Protein AF-A0A6V8D4C3-F1 (afdb_monomer)

pLDDT: mean 82.79, std 17.77, range [40.97, 97.06]

Sequence (128 aa):
MSAHNNHVENSTWTRAVMMAGLFLTVGIIAFAALGVGVANNKHDVYDEAKYEYYEAKEDPLATQDELADLKQDYEKSHHSFLTYRVAGLTILVMFFIYASFLGIGGLFNALQPDEEHGHDDHGHDDHH

Nearest PDB structures (foldseek):
  4bne-assembly1_B  TM=7.042E-01  e=8.918E-01  Gallus gallus
  2efk-assembly1_A-2  TM=6.412E-01  e=7.608E-01  Homo sapiens
  2efl-assembly1_A-2  TM=5.919E-01  e=7.216E-01  Homo sapiens
  2fic-assembly3_B  TM=5.341E-01  e=6.156E-01  Homo sapiens

Solvent-accessible surface area (backbone atoms only — not comparable to full-atom values): 6770 Å² total; per-residue (Å²): 142,82,81,73,63,68,66,52,55,44,51,50,23,49,49,36,31,52,48,16,50,51,45,35,53,53,20,51,51,50,18,47,48,34,30,45,51,52,15,49,61,32,42,55,55,21,53,50,34,42,48,54,34,57,52,46,71,70,40,93,81,56,49,73,66,58,54,49,54,35,46,51,50,24,52,52,29,44,53,52,20,48,50,32,33,49,52,10,50,51,44,32,52,52,27,47,53,52,20,47,56,33,31,53,56,14,47,59,59,47,64,55,73,94,84,84,75,95,69,79,89,74,85,79,79,77,91,132

Radius of gyration: 29.87 Å; Cα contacts (8 Å, |Δi|>4): 95; chains: 1; bounding box: 72×17×92 Å

Foldseek 3Di:
DDPDVVVVQLVVLVVLLVVLVVLLVVLVVLLCVQQPVVLVVLVVQLVVLVVVLVVLVPDPPRDPVNNVVSVVSNVVSVVSSVVSNVVSVVSNVVSNVSSCVSNVVSVVSSPDPPDDDPPDDDDDDDDD

Mean predicted aligned error: 11.09 Å

Secondary structure (DSSP, 8-state):
---SSHHHHHHHHHHHHHHHHHHHHHHHHHHIIIIIIIHHHHHHHHHHHHHHHHHHHH-TT--HHHHHHHHHHHHHHHHHHHHHHHHHHHHHHHHHHHHHHHHHHHHHHHS-----------------

Structure (mmCIF, N/CA/C/O backbone):
data_AF-A0A6V8D4C3-F1
#
_entry.id   AF-A0A6V8D4C3-F1
#
loop_
_atom_site.group_PDB
_atom_site.id
_atom_site.type_symbol
_atom_site.label_atom_id
_atom_site.label_alt_id
_atom_site.label_comp_id
_atom_site.label_asym_id
_atom_site.label_entity_id
_atom_site.label_seq_id
_atom_site.pdbx_PDB_ins_code
_atom_site.Cartn_x
_atom_site.Cartn_y
_atom_site.Cartn_z
_atom_site.occupancy
_atom_site.B_iso_or_equiv
_atom_site.auth_seq_id
_atom_site.auth_comp_id
_atom_site.auth_asym_id
_atom_site.auth_atom_id
_atom_site.pdbx_PDB_model_num
ATOM 1 N N . MET A 1 1 ? 34.856 -5.695 -41.867 1.00 44.53 1 MET A N 1
ATOM 2 C CA . MET A 1 1 ? 33.829 -6.506 -41.171 1.00 44.53 1 MET A CA 1
ATOM 3 C C . MET A 1 1 ? 33.801 -6.090 -39.709 1.00 44.53 1 MET A C 1
ATOM 5 O O . MET A 1 1 ? 34.852 -6.170 -39.098 1.00 44.53 1 MET A O 1
ATOM 9 N N . SER A 1 2 ? 32.645 -5.635 -39.201 1.00 44.75 2 SER A N 1
ATOM 10 C CA . SER A 1 2 ? 32.189 -5.669 -37.789 1.00 44.75 2 SER A CA 1
ATOM 11 C C . SER A 1 2 ? 31.211 -4.511 -37.515 1.00 44.75 2 SER A C 1
ATOM 13 O O . SER A 1 2 ? 31.525 -3.569 -36.804 1.00 44.75 2 SER A O 1
ATOM 15 N N . ALA A 1 3 ? 30.008 -4.583 -38.094 1.00 46.28 3 ALA A N 1
ATOM 16 C CA . ALA A 1 3 ? 28.852 -3.759 -37.704 1.00 46.28 3 ALA A CA 1
ATOM 17 C C . ALA A 1 3 ? 27.932 -4.511 -36.713 1.00 46.28 3 ALA A C 1
ATOM 19 O O . ALA A 1 3 ? 26.772 -4.160 -36.524 1.00 46.28 3 ALA A O 1
ATOM 20 N N . HIS A 1 4 ? 28.422 -5.616 -36.141 1.00 45.84 4 HIS A N 1
ATOM 21 C CA . HIS A 1 4 ? 27.588 -6.598 -35.449 1.00 45.84 4 HIS A CA 1
ATOM 22 C C . HIS A 1 4 ? 27.494 -6.361 -33.932 1.00 45.84 4 HIS A C 1
ATOM 24 O O . HIS A 1 4 ? 26.558 -6.851 -33.309 1.00 45.84 4 HIS A O 1
ATOM 30 N N . ASN A 1 5 ? 28.407 -5.585 -33.338 1.00 48.16 5 ASN A N 1
ATOM 31 C CA . ASN A 1 5 ? 28.404 -5.329 -31.891 1.00 48.16 5 ASN A CA 1
ATOM 32 C C . ASN A 1 5 ? 27.601 -4.066 -31.512 1.00 48.16 5 ASN A C 1
ATOM 34 O O . ASN A 1 5 ? 26.983 -4.027 -30.452 1.00 48.16 5 ASN A O 1
ATOM 38 N N . ASN A 1 6 ? 27.495 -3.089 -32.419 1.00 49.88 6 ASN A N 1
ATOM 39 C CA . ASN A 1 6 ? 26.956 -1.751 -32.132 1.00 49.88 6 ASN A CA 1
ATOM 40 C C . ASN A 1 6 ? 25.434 -1.734 -31.897 1.00 49.88 6 ASN A C 1
ATOM 42 O O . ASN A 1 6 ? 24.930 -1.022 -31.036 1.00 49.88 6 ASN A O 1
ATOM 46 N N . HIS A 1 7 ? 24.670 -2.565 -32.611 1.00 53.12 7 HIS A N 1
ATOM 47 C CA . HIS A 1 7 ? 23.221 -2.664 -32.386 1.00 53.12 7 HIS A CA 1
ATOM 48 C C . HIS A 1 7 ? 22.891 -3.384 -31.063 1.00 53.12 7 HIS A C 1
ATOM 50 O O . HIS A 1 7 ? 21.801 -3.234 -30.505 1.00 53.12 7 HIS A O 1
ATOM 56 N N . VAL A 1 8 ? 23.815 -4.200 -30.551 1.00 56.22 8 VAL A N 1
ATOM 57 C CA . VAL A 1 8 ? 23.569 -5.043 -29.378 1.00 56.22 8 VAL A CA 1
ATOM 58 C C . VAL A 1 8 ? 23.621 -4.209 -28.095 1.00 56.22 8 VAL A C 1
ATOM 60 O O . VAL A 1 8 ? 22.754 -4.381 -27.234 1.00 56.22 8 VAL A O 1
ATOM 63 N N . GLU A 1 9 ? 24.547 -3.255 -27.992 1.00 58.50 9 GLU A N 1
ATOM 64 C CA . GLU A 1 9 ? 24.751 -2.427 -26.793 1.00 58.50 9 GLU A CA 1
ATOM 65 C C . GLU A 1 9 ? 23.581 -1.470 -26.543 1.00 58.50 9 GLU A C 1
ATOM 67 O O . GLU A 1 9 ? 22.938 -1.550 -25.494 1.00 58.50 9 GLU A O 1
ATOM 72 N N . ASN A 1 10 ? 23.181 -0.676 -27.540 1.00 64.81 10 ASN A N 1
ATOM 73 C CA . ASN A 1 10 ? 22.000 0.187 -27.427 1.00 64.81 10 ASN A CA 1
ATOM 74 C C . ASN A 1 10 ? 20.705 -0.625 -27.186 1.00 64.81 10 ASN A C 1
ATOM 76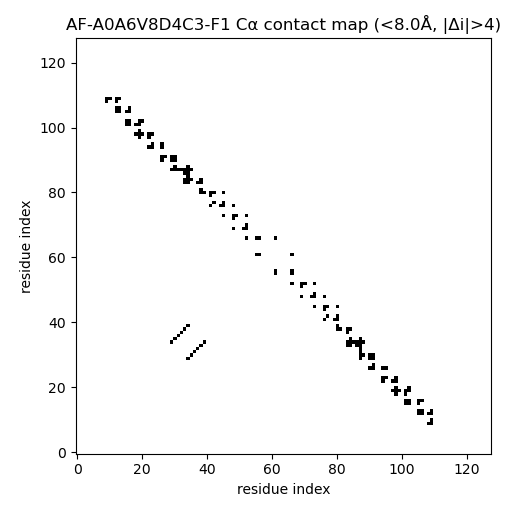 O O . ASN A 1 10 ? 19.847 -0.251 -26.378 1.00 64.81 10 ASN A O 1
ATOM 80 N N . SER A 1 11 ? 20.577 -1.810 -27.803 1.00 74.19 11 SER A N 1
ATOM 81 C CA . SER A 1 11 ? 19.429 -2.691 -27.537 1.00 74.19 11 SER A CA 1
ATOM 82 C C . SER A 1 11 ? 19.397 -3.209 -26.095 1.00 74.19 11 SER A C 1
ATOM 84 O O . SER A 1 11 ? 18.317 -3.420 -25.542 1.00 74.19 11 SER A O 1
ATOM 86 N N . THR A 1 12 ? 20.560 -3.383 -25.464 1.00 79.31 12 THR A N 1
ATOM 87 C CA . THR A 1 12 ? 20.674 -3.839 -24.074 1.00 79.31 12 THR A CA 1
ATOM 88 C C . THR A 1 12 ? 20.232 -2.740 -23.112 1.00 79.31 12 THR A C 1
ATOM 90 O O . THR A 1 12 ? 19.422 -2.996 -22.219 1.00 79.31 12 THR A O 1
ATOM 93 N N . TRP A 1 13 ? 20.657 -1.499 -23.350 1.00 83.12 13 TRP A N 1
ATOM 94 C CA . TRP A 1 13 ? 20.247 -0.342 -22.550 1.00 83.12 13 TRP A CA 1
ATOM 95 C C . TRP A 1 13 ? 18.763 -0.003 -22.720 1.00 83.12 13 TRP A C 1
ATOM 97 O O . TRP A 1 13 ? 18.054 0.203 -21.735 1.00 83.12 13 TRP A O 1
ATOM 107 N N . THR A 1 14 ? 18.240 -0.081 -23.945 1.00 83.25 14 THR A N 1
ATOM 108 C CA . THR A 1 14 ? 16.803 0.082 -24.215 1.00 83.25 14 THR A CA 1
ATOM 109 C C . THR A 1 14 ? 15.969 -0.997 -23.512 1.00 83.25 14 THR A C 1
ATOM 111 O O . THR A 1 14 ? 14.928 -0.706 -22.919 1.00 83.25 14 THR A O 1
ATOM 114 N N . ARG A 1 15 ? 16.436 -2.254 -23.500 1.00 85.12 15 ARG A N 1
ATOM 115 C CA . ARG A 1 15 ? 15.800 -3.334 -22.726 1.00 85.12 15 ARG A CA 1
ATOM 116 C C . ARG A 1 15 ? 15.832 -3.062 -21.225 1.00 85.12 15 ARG A C 1
ATOM 118 O O . ARG A 1 15 ? 14.838 -3.341 -20.562 1.00 85.12 15 ARG A O 1
ATOM 125 N N . ALA A 1 16 ? 16.916 -2.495 -20.696 1.00 84.62 16 ALA A N 1
ATOM 126 C CA . ALA A 1 16 ? 16.999 -2.113 -19.288 1.00 84.62 16 ALA A CA 1
ATOM 127 C C . ALA A 1 16 ? 15.951 -1.048 -18.918 1.00 84.62 16 ALA A C 1
ATOM 129 O O . ALA A 1 16 ? 15.260 -1.203 -17.912 1.00 84.62 16 ALA A O 1
ATOM 130 N N . VAL A 1 17 ? 15.749 -0.032 -19.766 1.00 85.12 17 VAL A N 1
ATOM 131 C CA . VAL A 1 17 ? 14.694 0.983 -19.577 1.00 85.12 17 VAL A CA 1
ATOM 132 C C . VAL A 1 17 ? 13.295 0.359 -19.640 1.00 85.12 17 VAL A C 1
ATOM 134 O O . VAL A 1 17 ? 12.450 0.649 -18.794 1.00 85.12 17 VAL A O 1
ATOM 137 N N . MET A 1 18 ? 13.044 -0.549 -20.590 1.00 87.62 18 MET A N 1
ATOM 138 C CA . MET A 1 18 ? 11.763 -1.266 -20.661 1.00 87.62 18 MET A CA 1
ATOM 139 C C . MET A 1 18 ? 11.507 -2.115 -19.410 1.00 87.62 18 MET A C 1
ATOM 141 O O . MET A 1 18 ? 10.399 -2.099 -18.873 1.00 87.62 18 MET A O 1
ATOM 145 N N . MET A 1 19 ? 12.528 -2.818 -18.912 1.00 88.44 19 MET A N 1
ATOM 146 C CA . MET A 1 19 ? 12.431 -3.588 -17.671 1.00 88.44 19 MET A CA 1
ATOM 147 C C . MET A 1 19 ? 12.183 -2.681 -16.466 1.00 88.44 19 MET A C 1
ATOM 149 O O . MET A 1 19 ? 11.356 -3.023 -15.628 1.00 88.44 19 MET A O 1
ATOM 153 N N . ALA A 1 20 ? 12.818 -1.507 -16.399 1.00 88.75 20 ALA A N 1
ATOM 154 C CA . ALA A 1 20 ? 12.553 -0.510 -15.361 1.00 88.75 20 ALA A CA 1
ATOM 155 C C . ALA A 1 20 ? 11.073 -0.092 -15.339 1.00 88.75 20 ALA A C 1
ATOM 157 O O . ALA A 1 20 ? 10.452 -0.063 -14.276 1.00 88.75 20 ALA A O 1
ATOM 158 N N . GLY A 1 21 ? 10.492 0.163 -16.517 1.00 88.62 21 GLY A N 1
ATOM 159 C CA . GLY A 1 21 ? 9.065 0.447 -16.665 1.00 88.62 21 GLY A CA 1
ATOM 160 C C . GLY A 1 21 ? 8.186 -0.717 -16.200 1.00 88.62 21 GLY A C 1
ATOM 161 O O . GLY A 1 21 ? 7.255 -0.514 -15.423 1.00 88.62 21 GLY A O 1
ATOM 162 N N . LEU A 1 22 ? 8.519 -1.947 -16.600 1.00 92.25 22 LEU A N 1
ATOM 163 C CA . LEU A 1 22 ? 7.817 -3.161 -16.170 1.00 92.25 22 LEU A CA 1
ATOM 164 C C . LEU A 1 22 ? 7.848 -3.330 -14.646 1.00 92.25 22 LEU A C 1
ATOM 166 O O . LEU A 1 22 ? 6.795 -3.483 -14.029 1.00 92.25 22 LEU A O 1
ATOM 170 N N . PHE A 1 23 ? 9.023 -3.221 -14.024 1.00 90.44 23 PHE A N 1
ATOM 171 C CA . PHE A 1 23 ? 9.162 -3.257 -12.569 1.00 90.44 23 PHE A CA 1
ATO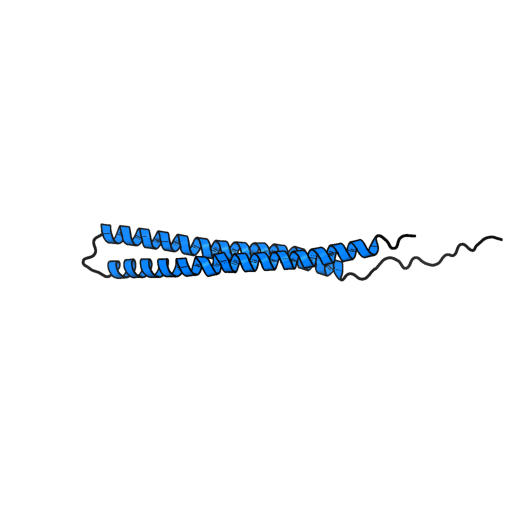M 172 C C . PHE A 1 23 ? 8.293 -2.184 -11.908 1.00 90.44 23 PHE A C 1
ATOM 174 O O . PHE A 1 23 ? 7.510 -2.505 -11.015 1.00 90.44 23 PHE A O 1
ATOM 181 N N . LEU A 1 24 ? 8.346 -0.937 -12.381 1.00 93.19 24 LEU A N 1
ATOM 182 C CA . LEU A 1 24 ? 7.525 0.135 -11.822 1.00 93.19 24 LEU A CA 1
ATOM 183 C C . LEU A 1 24 ? 6.024 -0.181 -11.910 1.00 93.19 24 LEU A C 1
ATOM 185 O O . LEU A 1 24 ? 5.309 -0.015 -10.922 1.00 93.19 24 LEU A O 1
ATOM 189 N N . THR A 1 25 ? 5.545 -0.690 -13.050 1.00 94.75 25 THR A N 1
ATOM 190 C CA . THR A 1 25 ? 4.128 -1.064 -13.203 1.00 94.75 25 THR A CA 1
ATOM 191 C C . THR A 1 25 ? 3.711 -2.172 -12.238 1.00 94.75 25 THR A C 1
ATOM 193 O O . THR A 1 25 ? 2.663 -2.059 -11.603 1.00 94.75 25 THR A O 1
ATOM 196 N N . VAL A 1 26 ? 4.547 -3.200 -12.048 1.00 95.25 26 VAL A N 1
ATOM 197 C CA . VAL A 1 26 ? 4.289 -4.269 -11.070 1.00 95.25 26 VAL A CA 1
ATOM 198 C C . VAL A 1 26 ? 4.242 -3.709 -9.648 1.00 95.25 26 VAL A C 1
ATOM 200 O O . VAL A 1 26 ? 3.326 -4.037 -8.893 1.00 95.25 26 VAL A O 1
ATOM 203 N N . GLY A 1 27 ? 5.174 -2.821 -9.294 1.00 94.06 27 GLY A N 1
ATOM 204 C CA . GLY A 1 27 ? 5.196 -2.153 -7.993 1.00 94.06 27 GLY A CA 1
ATOM 205 C C . GLY A 1 27 ? 3.927 -1.340 -7.722 1.00 94.06 27 GLY A C 1
ATOM 206 O O . GLY A 1 27 ? 3.360 -1.435 -6.634 1.00 94.06 27 GLY A O 1
ATOM 207 N N . ILE A 1 28 ? 3.433 -0.600 -8.721 1.00 96.44 28 ILE A N 1
ATOM 208 C CA . ILE A 1 28 ? 2.183 0.170 -8.623 1.00 96.44 28 ILE A CA 1
ATOM 209 C C . ILE A 1 28 ? 0.979 -0.756 -8.427 1.00 96.44 28 ILE A C 1
ATOM 211 O O . ILE A 1 28 ? 0.140 -0.486 -7.568 1.00 96.44 28 ILE A O 1
ATOM 215 N N . ILE A 1 29 ? 0.891 -1.858 -9.180 1.00 97.06 29 ILE A N 1
ATOM 216 C CA . ILE A 1 29 ? -0.208 -2.828 -9.046 1.00 97.06 29 ILE A CA 1
ATOM 217 C C . ILE A 1 29 ? -0.197 -3.461 -7.649 1.00 97.06 29 ILE A C 1
ATOM 219 O O . ILE A 1 29 ? -1.236 -3.529 -6.992 1.00 97.06 29 ILE A O 1
ATOM 223 N N . ALA A 1 30 ? 0.974 -3.882 -7.165 1.00 94.94 30 ALA A N 1
ATOM 224 C CA . ALA A 1 30 ? 1.118 -4.464 -5.834 1.00 94.94 30 ALA A CA 1
ATOM 225 C C . ALA A 1 30 ? 0.759 -3.460 -4.722 1.00 94.94 30 ALA A C 1
ATOM 227 O O . ALA A 1 30 ? 0.056 -3.814 -3.772 1.00 94.94 30 ALA A O 1
ATOM 228 N N . PHE A 1 31 ? 1.170 -2.195 -4.864 1.00 95.94 31 PHE A N 1
ATOM 229 C CA . PHE A 1 31 ? 0.764 -1.108 -3.972 1.00 95.94 31 PHE A CA 1
ATOM 230 C C . PHE A 1 31 ? -0.749 -0.884 -3.983 1.00 95.94 31 PHE A C 1
ATOM 232 O O . PHE A 1 31 ? -1.357 -0.792 -2.919 1.00 95.94 31 PHE A O 1
ATOM 239 N N . ALA A 1 32 ? -1.373 -0.833 -5.160 1.00 95.88 32 ALA A N 1
ATOM 240 C CA . ALA A 1 32 ? -2.813 -0.645 -5.275 1.00 95.88 32 ALA A CA 1
ATOM 241 C C . ALA A 1 32 ? -3.581 -1.796 -4.605 1.00 95.88 32 ALA A C 1
ATOM 243 O O . ALA A 1 32 ? -4.530 -1.553 -3.863 1.00 95.88 32 ALA A O 1
ATOM 244 N N . ALA A 1 33 ? -3.143 -3.042 -4.795 1.00 95.50 33 ALA A N 1
ATOM 245 C CA . ALA A 1 33 ? -3.781 -4.201 -4.179 1.00 95.50 33 ALA A CA 1
ATOM 246 C C . ALA A 1 33 ? -3.645 -4.196 -2.645 1.00 95.50 33 ALA A C 1
ATOM 248 O O . ALA A 1 33 ? -4.645 -4.282 -1.934 1.00 95.50 33 ALA A O 1
ATOM 249 N N . LEU A 1 34 ? -2.420 -4.075 -2.125 1.00 92.62 34 LEU A N 1
ATOM 250 C CA . LEU A 1 34 ? -2.143 -4.224 -0.692 1.00 92.62 34 LEU A CA 1
ATOM 251 C C . LEU A 1 34 ? -2.320 -2.913 0.079 1.00 92.62 34 LEU A C 1
ATOM 253 O O . LEU A 1 34 ? -3.047 -2.856 1.070 1.00 92.62 34 LEU A O 1
ATOM 257 N N . GLY A 1 35 ? -1.660 -1.859 -0.393 1.00 91.44 35 GLY A N 1
ATOM 258 C CA . GLY A 1 35 ? -1.592 -0.558 0.262 1.00 91.44 35 GLY A CA 1
ATOM 259 C C . GLY A 1 35 ? -2.858 0.275 0.120 1.00 91.44 35 GLY A C 1
ATOM 260 O O . GLY A 1 35 ? -3.060 1.167 0.937 1.00 91.44 35 GLY A O 1
ATOM 261 N N . VAL A 1 36 ? -3.715 0.001 -0.869 1.00 93.50 36 VAL A N 1
ATOM 262 C CA . VAL A 1 36 ? -5.017 0.674 -1.023 1.00 93.50 36 VAL A CA 1
ATOM 263 C C . VAL A 1 36 ? -6.167 -0.303 -0.813 1.00 93.50 36 VAL A C 1
ATOM 265 O O . VAL A 1 36 ? -6.965 -0.085 0.089 1.00 93.50 36 VAL A O 1
ATOM 268 N N . GLY A 1 37 ? -6.238 -1.389 -1.584 1.00 93.50 37 GLY A N 1
ATOM 269 C CA . GLY A 1 37 ? -7.360 -2.331 -1.547 1.00 93.50 37 GLY A CA 1
ATOM 270 C C . GLY A 1 37 ? -7.542 -2.998 -0.184 1.00 93.50 37 GLY A C 1
ATOM 271 O O . GLY A 1 37 ? -8.535 -2.757 0.503 1.00 93.50 37 GLY A O 1
ATOM 272 N N . VAL A 1 38 ? -6.570 -3.816 0.230 1.00 93.75 38 VAL A N 1
ATOM 273 C CA . VAL A 1 38 ? -6.648 -4.533 1.515 1.00 93.75 38 VAL A CA 1
ATOM 274 C C . VAL A 1 38 ? -6.623 -3.557 2.688 1.00 93.75 38 VAL A C 1
ATOM 276 O O . VAL A 1 38 ? -7.413 -3.690 3.619 1.00 93.75 38 VAL A O 1
ATOM 279 N N . ALA A 1 39 ? -5.751 -2.552 2.633 1.00 92.06 39 ALA A N 1
ATOM 280 C CA . ALA A 1 39 ? -5.644 -1.562 3.691 1.00 92.06 39 ALA A CA 1
ATOM 281 C C . ALA A 1 39 ? -6.938 -0.768 3.928 1.00 92.06 39 ALA A C 1
ATOM 283 O O . ALA A 1 39 ? -7.260 -0.518 5.081 1.00 92.06 39 ALA A O 1
ATOM 284 N N . ASN A 1 40 ? -7.694 -0.390 2.890 1.00 92.88 40 ASN A N 1
ATOM 285 C CA . ASN A 1 40 ? -8.974 0.302 3.079 1.00 92.88 40 ASN A CA 1
ATOM 286 C C . ASN A 1 40 ? -9.995 -0.598 3.781 1.00 92.88 40 ASN A C 1
ATOM 288 O O . ASN A 1 40 ? -10.601 -0.172 4.751 1.00 92.88 40 ASN A O 1
ATOM 292 N N . ASN A 1 41 ? -10.117 -1.865 3.376 1.00 93.50 41 ASN A N 1
ATOM 293 C CA . ASN A 1 41 ? -11.017 -2.792 4.065 1.00 93.50 41 ASN A CA 1
ATOM 294 C C . ASN A 1 41 ? -10.634 -2.977 5.546 1.00 93.50 41 ASN A C 1
ATOM 296 O O . ASN A 1 41 ? -11.495 -3.055 6.414 1.00 93.50 41 ASN A O 1
ATOM 300 N N . LYS A 1 42 ? -9.329 -3.014 5.850 1.00 92.06 42 LYS A N 1
ATOM 301 C CA . LYS A 1 42 ? -8.842 -3.060 7.237 1.00 92.06 42 LYS A CA 1
ATOM 302 C C . LYS A 1 42 ? -9.031 -1.747 7.991 1.00 92.06 42 LYS A C 1
ATOM 304 O O . LYS A 1 42 ? -9.120 -1.790 9.211 1.00 92.06 42 LYS A O 1
ATOM 309 N N . HIS A 1 43 ? -9.077 -0.616 7.292 1.00 94.12 43 HIS A N 1
ATOM 310 C CA . HIS A 1 43 ? -9.362 0.683 7.888 1.00 94.12 43 HIS A CA 1
ATOM 311 C C . HIS A 1 43 ? -10.794 0.744 8.411 1.00 94.12 43 HIS A C 1
ATOM 313 O O . HIS A 1 43 ? -10.985 1.180 9.533 1.00 94.12 43 HIS A O 1
ATOM 319 N N . ASP A 1 44 ? -11.765 0.231 7.652 1.00 94.44 44 ASP A N 1
ATOM 320 C CA . ASP A 1 44 ? -13.171 0.222 8.077 1.00 94.44 44 ASP A CA 1
ATOM 321 C C . ASP A 1 44 ? -13.359 -0.600 9.364 1.00 94.44 44 ASP A C 1
ATOM 323 O O . ASP A 1 44 ? -13.973 -0.136 10.319 1.00 94.44 44 ASP A O 1
ATOM 327 N N . VAL A 1 45 ? -12.734 -1.783 9.435 1.00 93.94 45 VAL A N 1
ATOM 328 C CA . VAL A 1 45 ? -12.742 -2.632 10.645 1.00 93.94 45 VAL A CA 1
ATOM 329 C C . VAL A 1 45 ? -12.045 -1.947 11.824 1.00 93.94 45 VAL A C 1
ATOM 331 O O . VAL A 1 45 ? -12.464 -2.080 12.970 1.00 93.94 45 VAL A O 1
ATOM 334 N N . TYR A 1 46 ? -10.954 -1.229 11.554 1.00 94.31 46 TYR A N 1
ATOM 335 C CA . TYR A 1 46 ? -10.268 -0.440 12.570 1.00 94.31 46 TYR A CA 1
ATOM 336 C C . TYR A 1 46 ? -11.138 0.714 13.080 1.00 94.31 46 TYR A C 1
ATOM 338 O O . TYR A 1 46 ? -11.173 0.941 14.285 1.00 94.31 46 TYR A O 1
ATOM 346 N N . ASP A 1 47 ? -11.830 1.432 12.195 1.00 95.69 47 ASP A N 1
ATOM 347 C CA . ASP A 1 47 ? -12.690 2.557 12.560 1.00 95.69 47 ASP A CA 1
ATOM 348 C C . ASP A 1 47 ? -13.892 2.103 13.396 1.00 95.69 47 ASP A C 1
ATOM 350 O O . ASP A 1 47 ? -14.245 2.783 14.359 1.00 95.69 47 ASP A O 1
ATOM 354 N N . GLU A 1 48 ? -14.466 0.939 13.085 1.00 95.50 48 GLU A N 1
ATOM 355 C CA . GLU A 1 48 ? -15.527 0.307 13.876 1.00 95.50 48 GLU A CA 1
ATOM 356 C C . GLU A 1 48 ? -15.034 -0.057 15.285 1.00 95.50 48 GLU A C 1
ATOM 358 O O . GLU A 1 48 ? -15.553 0.464 16.271 1.00 95.50 48 GLU A O 1
ATOM 363 N N . ALA A 1 49 ? -13.949 -0.834 15.394 1.00 93.88 49 ALA A N 1
ATOM 364 C CA . ALA A 1 49 ? -13.378 -1.218 16.691 1.00 93.88 49 ALA A CA 1
ATOM 365 C C . ALA A 1 49 ? -12.907 -0.004 17.512 1.00 93.88 49 ALA A C 1
ATOM 367 O O . ALA A 1 49 ? -12.988 0.023 18.741 1.00 93.88 49 ALA A O 1
ATOM 368 N N . LYS A 1 50 ? -12.405 1.033 16.833 1.00 95.56 50 LYS A N 1
ATOM 369 C CA . LYS A 1 50 ? -12.056 2.311 17.448 1.00 95.56 50 LYS A CA 1
ATOM 370 C C . LYS A 1 50 ? -13.294 2.977 18.035 1.00 95.56 50 LYS A C 1
ATOM 372 O O . LYS A 1 50 ? -13.236 3.413 19.180 1.00 95.56 50 LYS A O 1
ATOM 377 N N . TYR A 1 51 ? -14.369 3.088 17.262 1.00 95.81 51 TYR A N 1
ATOM 378 C CA . TYR A 1 51 ? -15.605 3.709 17.719 1.00 95.81 51 TYR A CA 1
ATOM 379 C C . TYR A 1 51 ? -16.154 2.993 18.959 1.00 95.81 51 TYR A C 1
ATOM 381 O O . TYR A 1 51 ? -16.337 3.649 19.981 1.00 95.81 51 TYR A O 1
ATOM 389 N N . GLU A 1 52 ? -16.278 1.663 18.918 1.00 94.38 52 GLU A N 1
ATOM 390 C CA . GLU A 1 52 ? -16.768 0.855 20.046 1.00 94.38 52 GLU A CA 1
ATOM 391 C C . GLU A 1 52 ? -15.923 1.042 21.313 1.00 94.38 52 GLU A C 1
ATOM 393 O O . GLU A 1 52 ? -16.452 1.279 22.399 1.00 94.38 52 GLU A O 1
ATOM 398 N N . TYR A 1 53 ? -14.593 1.008 21.185 1.00 95.06 53 TYR A N 1
ATOM 399 C CA . TYR A 1 53 ? -13.702 1.216 22.324 1.00 95.06 53 TYR A CA 1
ATOM 400 C C . TYR A 1 53 ? -13.832 2.624 22.926 1.00 95.06 53 TYR A C 1
ATOM 402 O O . TYR A 1 53 ? -13.853 2.771 24.149 1.00 95.06 53 TYR A O 1
ATOM 410 N N . TYR A 1 54 ? -13.885 3.672 22.096 1.00 94.88 54 TYR A N 1
ATOM 411 C CA . TYR A 1 54 ? -14.001 5.044 22.596 1.00 94.88 54 TYR A CA 1
ATOM 412 C C . TYR A 1 54 ? -15.388 5.337 23.178 1.00 94.88 54 TYR A C 1
ATOM 414 O O . TYR A 1 54 ? -15.461 6.056 24.170 1.00 94.88 54 TYR A O 1
ATOM 422 N N . GLU A 1 55 ? -16.449 4.749 22.628 1.00 95.50 55 GLU A N 1
ATOM 423 C CA . GLU A 1 55 ? -17.804 4.838 23.176 1.00 95.50 55 GLU A CA 1
ATOM 424 C C . GLU A 1 55 ? -17.893 4.154 24.547 1.00 95.50 55 GLU A C 1
ATOM 426 O O . GLU A 1 55 ? -18.283 4.790 25.526 1.00 95.50 55 GLU A O 1
ATOM 431 N N . ALA A 1 56 ? -17.422 2.908 24.666 1.00 93.56 56 ALA A N 1
ATOM 432 C CA . ALA A 1 56 ? -17.400 2.187 25.941 1.00 93.56 56 ALA A CA 1
ATOM 433 C C . ALA A 1 56 ? -16.530 2.888 26.995 1.00 93.56 56 ALA A C 1
ATOM 435 O O . ALA A 1 56 ? -16.827 2.867 28.185 1.00 93.56 56 ALA A O 1
ATOM 436 N N . LYS A 1 57 ? -15.455 3.561 26.574 1.00 93.69 57 LYS A N 1
ATOM 437 C CA . LYS A 1 57 ? -14.601 4.337 27.480 1.00 93.69 57 LYS A CA 1
ATOM 438 C C . LYS A 1 57 ? -15.310 5.557 28.078 1.00 93.69 57 LYS A C 1
ATOM 440 O O . LYS A 1 57 ? -14.916 6.019 29.150 1.00 93.69 57 LYS A O 1
ATOM 445 N N . GLU A 1 58 ? -16.290 6.111 27.372 1.00 94.50 58 GLU A N 1
ATOM 446 C CA . GLU A 1 58 ? -17.097 7.239 27.838 1.00 94.50 58 GLU A CA 1
ATOM 447 C C . GLU A 1 58 ? -18.313 6.790 28.665 1.00 94.50 58 GLU A C 1
ATOM 449 O O . GLU A 1 58 ? -18.874 7.606 29.401 1.00 94.50 58 GLU A O 1
ATOM 454 N N . ASP A 1 59 ? -18.681 5.504 28.613 1.00 94.19 59 ASP A N 1
ATOM 455 C CA . ASP A 1 59 ? -19.760 4.935 29.418 1.00 94.19 59 ASP A CA 1
ATOM 456 C C . ASP A 1 59 ? -19.324 4.728 30.887 1.00 94.19 59 ASP A C 1
ATOM 458 O O . ASP A 1 59 ? -18.435 3.921 31.179 1.00 94.19 59 ASP A O 1
ATOM 462 N N . PRO A 1 60 ? -19.956 5.409 31.864 1.00 90.38 60 PRO A N 1
ATOM 463 C CA . PRO A 1 60 ? -19.671 5.209 33.284 1.00 90.38 60 PRO A CA 1
ATOM 464 C C . PRO A 1 60 ? -20.061 3.820 33.821 1.00 90.38 60 PRO A C 1
ATOM 466 O O . PRO A 1 60 ? -19.710 3.501 34.959 1.00 90.38 60 PRO A O 1
ATOM 469 N N . LEU A 1 61 ? -20.809 3.018 33.057 1.00 93.62 61 LEU A N 1
ATOM 470 C CA . LEU A 1 61 ? -21.213 1.655 33.408 1.00 93.62 61 LEU A CA 1
ATOM 471 C C . LEU A 1 61 ? -20.28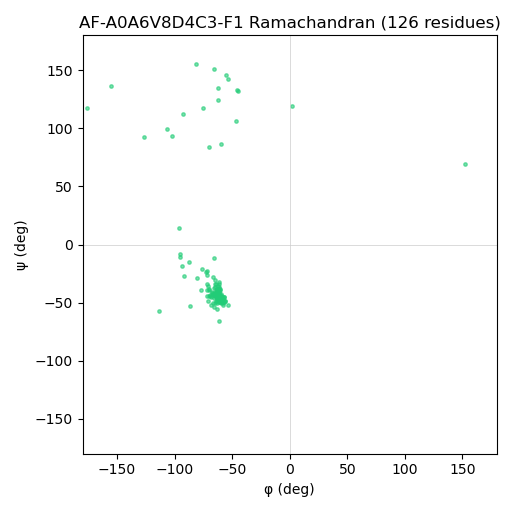6 0.578 32.832 1.00 93.62 61 LEU A C 1
ATOM 473 O O . LEU A 1 61 ? -20.403 -0.579 33.245 1.00 93.62 61 LEU A O 1
ATOM 477 N N 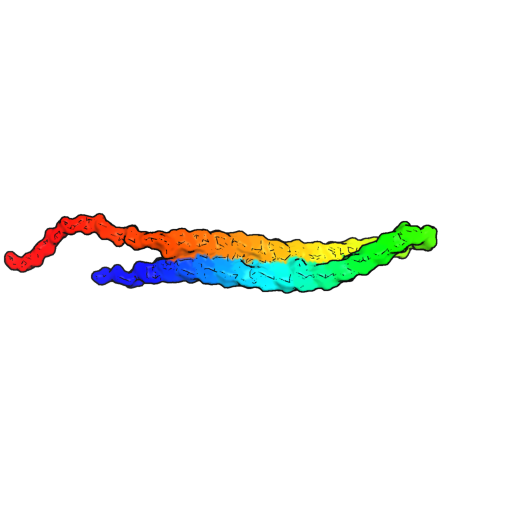. ALA A 1 62 ? -19.370 0.935 31.926 1.00 91.94 62 ALA A N 1
ATOM 478 C CA . ALA A 1 62 ? -18.470 -0.024 31.299 1.00 91.94 62 ALA A CA 1
ATOM 479 C C . ALA A 1 62 ? -17.565 -0.701 32.334 1.00 91.94 62 ALA A C 1
ATOM 481 O O . ALA A 1 62 ? -16.974 -0.068 33.220 1.00 91.94 62 ALA A O 1
ATOM 482 N N . THR A 1 63 ? -17.439 -2.020 32.214 1.00 94.88 63 THR A N 1
ATOM 483 C CA . THR A 1 63 ? -16.565 -2.792 33.101 1.00 94.88 63 THR A CA 1
ATOM 484 C C . THR A 1 63 ? -15.111 -2.727 32.633 1.00 94.88 63 THR A C 1
ATOM 486 O O . THR A 1 63 ? -14.823 -2.506 31.458 1.00 94.88 63 THR A O 1
ATOM 489 N N . GLN A 1 64 ? -14.158 -2.932 33.552 1.00 93.19 64 GLN A N 1
ATOM 490 C CA . GLN A 1 64 ? -12.737 -2.968 33.176 1.00 93.19 64 GLN A CA 1
ATOM 491 C C . GLN A 1 64 ? -12.418 -4.118 32.215 1.00 93.19 64 GLN A C 1
ATOM 493 O O . GLN A 1 64 ? -11.582 -3.939 31.334 1.00 93.19 64 GLN A O 1
ATOM 498 N N . ASP A 1 65 ? -13.084 -5.263 32.380 1.00 95.19 65 ASP A N 1
ATOM 499 C CA . ASP A 1 65 ? -12.877 -6.442 31.536 1.00 95.19 65 ASP A CA 1
ATOM 500 C C . ASP A 1 65 ? -13.385 -6.185 30.108 1.00 95.19 65 ASP A C 1
ATOM 502 O O . ASP A 1 65 ? -12.656 -6.401 29.146 1.00 95.19 65 ASP A O 1
ATOM 506 N N . GLU A 1 66 ? -14.578 -5.601 29.967 1.00 92.75 66 GLU A N 1
ATOM 507 C CA . GLU A 1 66 ? -15.135 -5.186 28.673 1.00 92.75 66 GLU A CA 1
ATOM 508 C C . GLU A 1 66 ? -14.245 -4.158 27.963 1.00 92.75 66 GLU A C 1
ATOM 510 O O . GLU A 1 66 ? -13.942 -4.290 26.776 1.00 92.75 66 GLU A O 1
ATOM 515 N N . LEU A 1 67 ? -13.748 -3.161 28.701 1.00 94.19 67 LEU A N 1
ATOM 516 C CA . LEU A 1 67 ? -12.844 -2.160 28.144 1.00 94.19 67 LEU A CA 1
ATOM 517 C C . LEU A 1 67 ? -11.500 -2.772 27.710 1.00 94.19 67 LEU A C 1
ATOM 519 O O . LEU A 1 67 ? -10.898 -2.304 26.741 1.00 94.19 67 LEU A O 1
ATOM 523 N N . ALA A 1 68 ? -11.009 -3.792 28.419 1.00 95.69 68 ALA A N 1
ATOM 524 C CA . ALA A 1 68 ? -9.776 -4.491 28.075 1.00 95.69 68 ALA A CA 1
ATOM 525 C C . ALA A 1 68 ? -9.927 -5.315 26.788 1.00 95.69 68 ALA A C 1
ATOM 527 O O . ALA A 1 68 ? -9.049 -5.235 25.923 1.00 95.69 68 ALA A O 1
ATOM 528 N N . ASP A 1 69 ? -11.043 -6.029 26.636 1.00 95.81 69 ASP A N 1
ATOM 529 C CA . ASP A 1 69 ? -11.353 -6.806 25.433 1.00 95.81 69 ASP A CA 1
ATOM 530 C C . ASP A 1 69 ? -11.493 -5.889 24.205 1.00 95.81 69 ASP A C 1
ATOM 532 O O . ASP A 1 69 ? -10.807 -6.082 23.197 1.00 95.81 69 ASP A O 1
ATOM 536 N N . LEU A 1 70 ? -12.273 -4.806 24.317 1.00 95.81 70 LEU A N 1
ATOM 537 C CA . LEU A 1 70 ? -12.433 -3.817 23.241 1.00 95.81 70 LEU A CA 1
ATOM 538 C C . LEU A 1 70 ? -11.109 -3.140 22.874 1.00 95.81 70 LEU A C 1
ATOM 540 O O . LEU A 1 70 ? -10.805 -2.927 21.698 1.00 95.81 70 LEU A O 1
ATOM 544 N N . LYS A 1 71 ? -10.276 -2.828 23.874 1.00 95.12 71 LYS A N 1
ATOM 545 C CA . LYS A 1 71 ? -8.943 -2.270 23.635 1.00 95.12 71 LYS A CA 1
ATOM 546 C C . LYS A 1 71 ? -8.064 -3.242 22.850 1.00 95.12 71 LYS A C 1
ATOM 548 O O . LYS A 1 71 ? -7.338 -2.811 21.953 1.00 95.12 71 LYS A O 1
ATOM 553 N N . GLN A 1 72 ? -8.109 -4.530 23.182 1.00 96.31 72 GLN A N 1
ATOM 554 C CA . GLN A 1 72 ? -7.333 -5.549 22.487 1.00 96.31 72 GLN A CA 1
ATOM 555 C C . GLN A 1 72 ? -7.750 -5.660 21.012 1.00 96.31 72 GLN A C 1
ATOM 557 O O . GLN A 1 72 ? -6.883 -5.738 20.134 1.00 96.31 72 GLN A O 1
ATOM 562 N N . ASP A 1 73 ? -9.049 -5.616 20.722 1.00 94.69 73 ASP A N 1
ATOM 563 C CA . ASP A 1 73 ? -9.562 -5.664 19.350 1.00 94.69 73 ASP A CA 1
ATOM 564 C C . ASP A 1 73 ? -9.251 -4.386 18.555 1.00 94.69 73 ASP A C 1
ATOM 566 O O . ASP A 1 73 ? -8.819 -4.460 17.394 1.00 94.69 73 ASP A O 1
ATOM 570 N N . TYR A 1 74 ? -9.339 -3.217 19.194 1.00 94.75 74 TYR A N 1
ATOM 571 C CA . TYR A 1 74 ? -8.864 -1.944 18.646 1.00 94.75 74 TYR A CA 1
ATOM 572 C C . TYR A 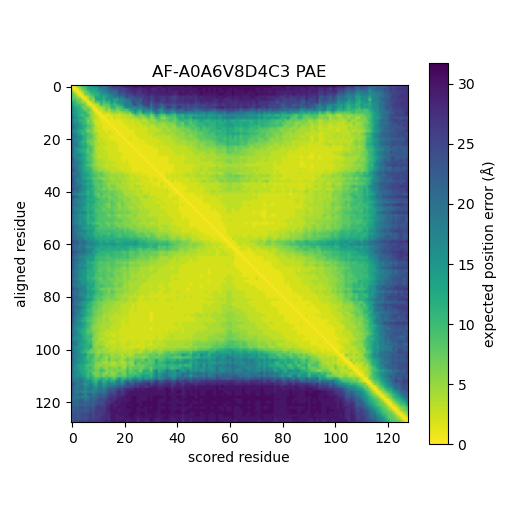1 74 ? -7.370 -1.994 18.274 1.00 94.75 74 TYR A C 1
ATOM 574 O O . TYR A 1 74 ? -6.987 -1.649 17.154 1.00 94.75 74 TYR A O 1
ATOM 582 N N . GLU A 1 75 ? -6.499 -2.458 19.174 1.00 96.12 75 GLU A N 1
ATOM 583 C CA . GLU A 1 75 ? -5.055 -2.523 18.912 1.00 96.12 75 GLU A CA 1
ATOM 584 C C . GLU A 1 75 ? -4.738 -3.519 17.788 1.00 96.12 75 GLU A C 1
ATOM 586 O O . GLU A 1 75 ? -3.956 -3.229 16.877 1.00 96.12 75 GLU A O 1
ATOM 591 N N . LYS A 1 76 ? -5.389 -4.683 17.796 1.00 95.56 76 LYS A N 1
ATOM 592 C CA . LYS A 1 76 ? -5.197 -5.723 16.781 1.00 95.56 76 LYS A CA 1
ATOM 593 C C . LYS A 1 76 ? -5.624 -5.261 15.388 1.00 95.56 76 LYS A C 1
ATOM 595 O O . LYS A 1 76 ? -4.893 -5.485 14.415 1.00 95.56 76 LYS A O 1
ATOM 600 N N . SER A 1 77 ? -6.786 -4.620 15.275 1.00 94.62 77 SER A N 1
ATOM 601 C CA . SER A 1 77 ? -7.276 -4.063 14.008 1.00 94.62 77 SER A CA 1
ATOM 602 C C . SER A 1 77 ? -6.376 -2.922 13.521 1.00 94.62 77 SER A C 1
ATOM 604 O O . SER A 1 77 ? -5.988 -2.920 12.348 1.00 94.62 77 SER A O 1
ATOM 606 N N . HIS A 1 78 ? -5.922 -2.044 14.424 1.00 94.56 78 HIS A N 1
ATOM 607 C CA . HIS A 1 78 ? -4.979 -0.968 14.116 1.00 94.56 78 HIS A CA 1
ATOM 608 C C . HIS A 1 78 ? -3.657 -1.494 13.545 1.00 94.56 78 HIS A C 1
ATOM 610 O O . HIS A 1 78 ? -3.206 -1.053 12.483 1.00 94.56 78 HIS A O 1
ATOM 616 N N . HIS A 1 79 ? -3.048 -2.484 14.205 1.00 96.06 79 HIS A N 1
ATOM 617 C CA . HIS A 1 79 ? -1.815 -3.109 13.729 1.00 96.06 79 HIS A CA 1
ATOM 618 C C . HIS A 1 79 ? -2.005 -3.803 12.376 1.00 96.06 79 HIS A C 1
ATOM 620 O O . HIS A 1 79 ? -1.123 -3.724 11.515 1.00 96.06 79 HIS A O 1
ATOM 626 N N . SER A 1 80 ? -3.154 -4.448 12.149 1.00 92.62 80 SER A N 1
ATOM 627 C CA . SER A 1 80 ? -3.461 -5.083 10.865 1.00 92.62 80 SER A CA 1
ATOM 628 C C . SER A 1 80 ? -3.568 -4.053 9.739 1.00 92.62 80 SER A C 1
ATOM 630 O O . SER A 1 80 ? -2.904 -4.205 8.713 1.00 92.62 80 SER A O 1
ATOM 632 N N . PHE A 1 81 ? -4.328 -2.974 9.951 1.00 92.88 81 PHE A N 1
ATOM 633 C CA . PHE A 1 81 ? -4.425 -1.852 9.017 1.00 92.88 81 PHE A CA 1
ATOM 634 C C . PHE A 1 81 ? -3.042 -1.294 8.659 1.00 92.88 81 PHE A C 1
ATOM 636 O O . PHE A 1 81 ? -2.687 -1.205 7.477 1.00 92.88 81 PHE A O 1
ATOM 643 N N . LEU A 1 82 ? -2.240 -0.973 9.681 1.00 94.81 82 LEU A N 1
ATOM 644 C CA . LEU A 1 82 ? -0.921 -0.382 9.489 1.00 94.81 82 LEU A CA 1
ATOM 645 C C . LEU A 1 82 ? 0.012 -1.326 8.721 1.00 94.81 82 LEU A C 1
ATOM 647 O O . LEU A 1 82 ? 0.752 -0.878 7.851 1.00 94.81 82 LEU A O 1
ATOM 651 N N . THR A 1 83 ? -0.063 -2.633 8.984 1.00 95.88 83 THR A N 1
ATOM 652 C CA . THR A 1 83 ? 0.754 -3.646 8.299 1.00 95.88 83 THR A CA 1
ATOM 653 C C . THR A 1 83 ? 0.532 -3.617 6.789 1.00 95.88 83 THR A C 1
ATOM 655 O O . THR A 1 83 ? 1.500 -3.564 6.035 1.00 95.88 83 THR A O 1
ATOM 658 N N . TYR A 1 84 ? -0.722 -3.599 6.327 1.00 94.12 84 TYR A N 1
ATOM 659 C CA . TYR A 1 84 ? -1.015 -3.579 4.889 1.00 94.12 84 TYR A CA 1
ATOM 660 C C . TYR A 1 84 ? -0.685 -2.233 4.236 1.00 94.12 84 TYR A C 1
ATOM 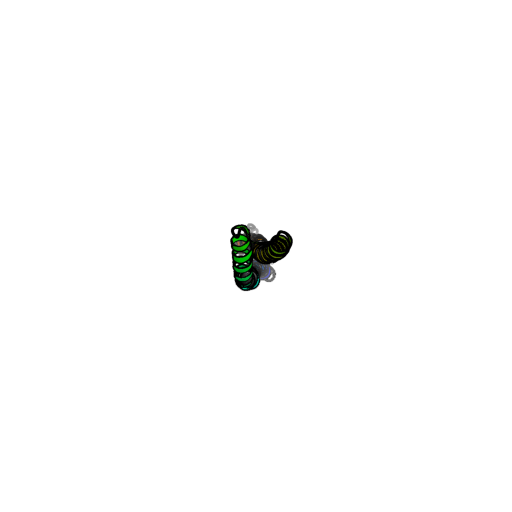662 O O . TYR A 1 84 ? -0.118 -2.215 3.140 1.00 94.12 84 TYR A O 1
ATOM 670 N N . ARG A 1 85 ? -0.966 -1.110 4.917 1.00 93.94 85 ARG A N 1
ATOM 671 C CA . ARG A 1 85 ? -0.564 0.227 4.444 1.00 93.94 85 ARG A CA 1
ATOM 672 C C . ARG A 1 85 ? 0.944 0.325 4.258 1.00 93.94 85 ARG A C 1
ATOM 674 O O . ARG A 1 85 ? 1.407 0.716 3.187 1.00 93.94 85 ARG A O 1
ATOM 681 N N . VAL A 1 86 ? 1.695 -0.038 5.296 1.00 96.19 86 VAL A N 1
ATOM 682 C CA . VAL A 1 86 ? 3.156 0.042 5.298 1.00 96.19 86 VAL A CA 1
ATOM 683 C C . VAL A 1 86 ? 3.733 -0.933 4.281 1.00 96.19 86 VAL A C 1
ATOM 685 O O . VAL A 1 86 ? 4.540 -0.509 3.465 1.00 96.19 86 VAL A O 1
ATOM 688 N N . ALA A 1 87 ? 3.271 -2.187 4.232 1.00 95.19 87 ALA A N 1
ATOM 689 C CA . ALA A 1 87 ? 3.745 -3.162 3.249 1.00 95.19 87 ALA A CA 1
ATOM 690 C C . ALA A 1 87 ? 3.552 -2.674 1.805 1.00 95.19 87 ALA A C 1
ATOM 692 O O . ALA A 1 87 ? 4.481 -2.751 1.000 1.00 95.19 87 ALA A O 1
ATOM 693 N N . GLY A 1 88 ? 2.379 -2.119 1.482 1.00 93.94 88 GLY A N 1
ATOM 694 C CA . GLY A 1 88 ? 2.127 -1.536 0.166 1.00 93.94 88 GLY A CA 1
ATOM 695 C C . GLY A 1 88 ? 3.091 -0.393 -0.157 1.00 93.94 88 GLY A C 1
ATOM 696 O O . GLY A 1 88 ? 3.690 -0.384 -1.233 1.00 93.94 88 GLY A O 1
ATOM 697 N N . LEU A 1 89 ? 3.268 0.558 0.767 1.00 95.69 89 LEU A N 1
ATOM 698 C CA . LEU A 1 89 ? 4.193 1.683 0.588 1.00 95.69 89 LEU A CA 1
ATOM 699 C C . LEU A 1 89 ? 5.648 1.222 0.449 1.00 95.69 89 LEU A C 1
ATOM 701 O O . LEU A 1 89 ? 6.363 1.718 -0.417 1.00 95.69 89 LEU A O 1
ATOM 705 N N . THR A 1 90 ? 6.087 0.254 1.254 1.00 96.62 90 THR A N 1
ATOM 706 C CA . THR A 1 90 ? 7.438 -0.314 1.175 1.00 96.62 90 THR A CA 1
ATOM 707 C C . THR A 1 90 ? 7.690 -0.943 -0.189 1.00 96.62 90 THR A C 1
ATOM 709 O O . THR A 1 90 ? 8.736 -0.692 -0.785 1.00 96.62 90 THR A O 1
ATOM 712 N N . ILE A 1 91 ? 6.730 -1.715 -0.708 1.00 94.12 91 ILE A N 1
ATOM 713 C CA . ILE A 1 91 ? 6.815 -2.289 -2.053 1.00 94.12 91 ILE A CA 1
ATOM 714 C C . ILE A 1 91 ? 6.930 -1.168 -3.088 1.00 94.12 91 ILE A C 1
ATOM 716 O O . ILE A 1 91 ? 7.858 -1.186 -3.893 1.00 94.12 91 ILE A O 1
ATOM 720 N N . LEU A 1 92 ? 6.058 -0.158 -3.037 1.00 94.25 92 LEU A N 1
ATOM 721 C CA . LEU A 1 92 ? 6.102 0.953 -3.989 1.00 94.25 92 LEU A CA 1
ATOM 722 C C . LEU A 1 92 ? 7.468 1.649 -3.995 1.00 94.25 92 LEU A C 1
ATOM 724 O O . LEU A 1 92 ? 8.054 1.841 -5.057 1.00 94.25 92 LEU A O 1
ATOM 728 N N . VAL A 1 93 ? 7.989 1.986 -2.812 1.00 96.25 93 VAL A N 1
ATOM 729 C CA . VAL A 1 93 ? 9.286 2.654 -2.653 1.00 96.25 93 VAL A CA 1
ATOM 730 C C . VAL A 1 93 ? 10.420 1.776 -3.174 1.00 96.25 93 VAL A C 1
ATOM 732 O O . VAL A 1 93 ? 11.262 2.255 -3.928 1.00 96.25 93 VAL A O 1
ATOM 735 N N . MET A 1 94 ? 10.431 0.488 -2.832 1.00 95.88 94 MET A N 1
ATOM 736 C CA . MET A 1 94 ? 11.465 -0.442 -3.284 1.00 95.88 94 MET A CA 1
ATOM 737 C C . MET A 1 94 ? 11.486 -0.548 -4.816 1.00 95.88 94 MET A C 1
ATOM 739 O O . MET A 1 94 ? 12.531 -0.378 -5.442 1.00 95.88 94 MET A O 1
ATOM 743 N N . PHE A 1 95 ? 10.325 -0.770 -5.437 1.00 94.62 95 PHE A N 1
ATOM 744 C CA . PHE A 1 95 ? 10.210 -0.850 -6.894 1.00 94.62 95 PHE A CA 1
ATOM 745 C C . PHE A 1 95 ? 10.551 0.478 -7.576 1.00 94.62 95 PHE A C 1
ATOM 747 O O . PHE A 1 95 ? 11.188 0.471 -8.627 1.00 94.62 95 PHE A O 1
ATOM 754 N N . PHE A 1 96 ? 10.193 1.613 -6.973 1.00 92.88 96 PHE A N 1
ATOM 755 C CA . PHE A 1 96 ? 10.565 2.933 -7.475 1.00 92.88 96 PHE A CA 1
ATOM 756 C C . PHE A 1 96 ? 12.081 3.154 -7.458 1.00 92.88 96 PHE A C 1
ATOM 758 O O . PHE A 1 96 ? 12.639 3.668 -8.427 1.00 92.88 96 PHE A O 1
ATOM 765 N N . ILE A 1 97 ? 12.762 2.729 -6.392 1.00 94.12 97 ILE A N 1
ATOM 766 C CA . ILE A 1 97 ? 14.224 2.789 -6.294 1.00 94.12 97 ILE A CA 1
ATOM 767 C C . ILE A 1 97 ? 14.860 1.931 -7.397 1.00 94.12 97 ILE A C 1
ATOM 769 O O . ILE A 1 97 ? 15.700 2.429 -8.146 1.00 94.12 97 ILE A O 1
ATOM 773 N N . TYR A 1 98 ? 14.422 0.679 -7.565 1.00 89.62 98 TYR A N 1
ATOM 774 C CA . TYR A 1 98 ? 14.931 -0.194 -8.631 1.00 89.62 98 TYR A CA 1
ATOM 775 C C . TYR A 1 98 ? 14.677 0.372 -10.032 1.00 89.62 98 TYR A C 1
ATOM 777 O O . TYR A 1 98 ? 15.582 0.381 -10.868 1.00 89.62 98 TYR A O 1
ATOM 785 N N . ALA A 1 99 ? 13.472 0.886 -10.282 1.00 91.06 99 ALA A N 1
ATOM 786 C CA . ALA A 1 99 ? 13.125 1.512 -11.551 1.00 91.06 99 ALA A CA 1
ATOM 787 C C . ALA A 1 99 ? 13.950 2.780 -11.806 1.00 91.06 99 ALA A C 1
ATOM 789 O O . ALA A 1 99 ? 14.326 3.038 -12.942 1.00 91.06 99 ALA A O 1
ATOM 790 N N . SER A 1 100 ? 14.287 3.539 -10.762 1.00 88.75 100 SER A N 1
ATOM 791 C CA . SER A 1 100 ? 15.130 4.731 -10.870 1.00 88.75 100 SER A CA 1
ATOM 792 C C . SER A 1 100 ? 16.572 4.365 -11.229 1.00 88.75 100 SER A C 1
ATOM 794 O O . SER A 1 100 ? 17.130 4.960 -12.144 1.00 88.75 100 SER A O 1
ATOM 796 N N . PHE A 1 101 ? 17.167 3.347 -10.598 1.00 87.94 101 PHE A N 1
ATOM 797 C CA . PHE A 1 101 ? 18.519 2.891 -10.953 1.00 87.94 101 PHE A CA 1
ATOM 798 C C . PHE A 1 101 ? 18.599 2.344 -12.384 1.00 87.94 101 PHE A C 1
ATOM 800 O O . PHE A 1 101 ? 19.490 2.730 -13.141 1.00 87.94 101 PHE A O 1
ATOM 807 N N . LEU A 1 102 ? 17.654 1.483 -12.773 1.00 84.06 102 LEU A N 1
ATOM 808 C CA . LEU A 1 102 ? 17.610 0.908 -14.121 1.00 84.06 102 LEU A CA 1
ATOM 809 C C . LEU A 1 102 ? 17.220 1.942 -15.182 1.00 84.06 102 LEU A C 1
ATOM 811 O O . LEU A 1 102 ? 17.769 1.935 -16.278 1.00 84.06 102 LEU A O 1
ATOM 815 N N . GLY A 1 103 ? 16.287 2.835 -14.860 1.00 80.00 103 GLY A N 1
ATOM 816 C CA . GLY A 1 103 ? 15.787 3.864 -15.762 1.00 80.00 103 GLY A CA 1
ATOM 817 C C . GLY A 1 103 ? 16.820 4.953 -16.015 1.00 80.00 103 GLY A C 1
ATOM 818 O O . GLY A 1 103 ? 17.093 5.261 -17.167 1.00 80.00 103 GLY A O 1
ATOM 819 N N . ILE A 1 104 ? 17.445 5.494 -14.964 1.00 82.62 104 ILE A N 1
ATOM 820 C CA . ILE A 1 104 ? 18.477 6.531 -15.092 1.00 82.62 104 ILE A CA 1
ATOM 821 C C . ILE A 1 104 ? 19.719 5.949 -15.776 1.00 82.62 104 ILE A C 1
ATOM 823 O O . ILE A 1 104 ? 20.181 6.499 -16.773 1.00 82.62 104 ILE A O 1
ATOM 827 N N . GLY A 1 105 ? 20.227 4.808 -15.296 1.00 78.44 105 GLY A N 1
ATOM 828 C CA . GLY A 1 105 ? 21.395 4.156 -15.893 1.00 78.44 105 GLY A CA 1
ATOM 829 C C . GLY A 1 105 ? 21.142 3.685 -17.327 1.00 78.44 105 GLY A C 1
ATOM 830 O O . GLY A 1 105 ? 21.989 3.869 -18.195 1.00 78.44 105 GLY A O 1
ATOM 831 N N . GLY A 1 106 ? 19.961 3.131 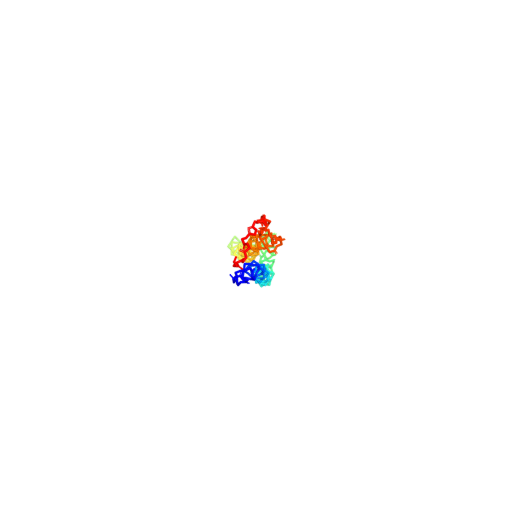-17.602 1.00 76.62 106 GLY A N 1
ATOM 832 C CA . GLY A 1 106 ? 19.573 2.699 -18.942 1.00 76.62 106 GLY A CA 1
ATOM 833 C C . GLY A 1 106 ? 19.395 3.861 -19.914 1.00 76.62 106 GLY A C 1
ATOM 834 O O . GLY A 1 106 ? 19.856 3.775 -21.045 1.00 76.62 106 GLY A O 1
ATOM 835 N N . LEU A 1 107 ? 18.780 4.964 -19.478 1.00 77.62 107 LEU A N 1
ATOM 836 C CA . LEU A 1 107 ? 18.522 6.120 -20.334 1.00 77.62 107 LEU A CA 1
ATOM 837 C C . LEU A 1 107 ? 19.810 6.872 -20.684 1.00 77.62 107 LEU A C 1
ATOM 839 O O . LEU A 1 107 ? 20.011 7.195 -21.849 1.00 77.62 107 LEU A O 1
AT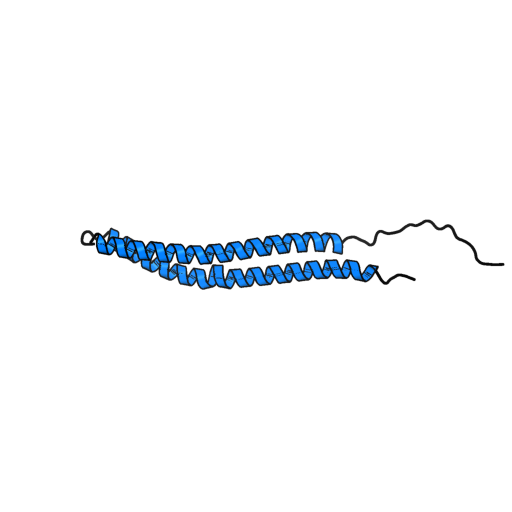OM 843 N N . PHE A 1 108 ? 20.702 7.117 -19.716 1.00 76.94 108 PHE A N 1
ATOM 844 C CA . PHE A 1 108 ? 21.971 7.800 -19.994 1.00 76.94 108 PHE A CA 1
ATOM 845 C C . PHE A 1 108 ? 22.855 7.021 -20.975 1.00 76.94 108 PHE A C 1
ATOM 847 O O . PHE A 1 108 ? 23.464 7.639 -21.840 1.00 76.94 108 PHE A O 1
ATOM 854 N N . ASN A 1 109 ? 22.896 5.689 -20.881 1.00 72.81 109 ASN A N 1
ATOM 855 C CA . ASN A 1 109 ? 23.687 4.867 -21.801 1.00 72.81 109 ASN A CA 1
ATOM 856 C C . ASN A 1 109 ? 22.988 4.623 -23.150 1.00 72.81 109 ASN A C 1
ATOM 858 O O . ASN A 1 109 ? 23.665 4.489 -24.160 1.00 72.81 109 ASN A O 1
ATOM 862 N N . ALA A 1 110 ? 21.651 4.602 -23.203 1.00 69.44 110 ALA A N 1
ATOM 863 C CA . ALA A 1 110 ? 20.914 4.505 -24.469 1.00 69.44 110 ALA A CA 1
ATOM 864 C C . ALA A 1 110 ? 20.961 5.804 -25.298 1.00 69.44 110 ALA A C 1
ATOM 866 O O . ALA A 1 110 ? 20.746 5.770 -26.506 1.00 69.44 110 ALA A O 1
ATOM 867 N N . LEU A 1 111 ? 21.191 6.951 -24.646 1.00 69.50 111 LEU A N 1
ATOM 868 C CA . LEU A 1 111 ? 21.256 8.269 -25.286 1.00 69.50 111 LEU A CA 1
ATOM 869 C C . LEU A 1 111 ? 22.680 8.719 -25.639 1.00 69.50 111 LEU A C 1
ATOM 871 O O . LEU A 1 111 ? 22.817 9.762 -26.278 1.00 69.50 111 LEU A O 1
ATOM 875 N N . GLN A 1 112 ? 23.724 7.995 -25.215 1.00 67.50 112 GLN A N 1
ATOM 876 C CA . GLN A 1 112 ? 25.089 8.324 -25.624 1.00 67.50 112 GLN A CA 1
ATOM 877 C C . GLN A 1 112 ? 25.207 8.180 -27.150 1.00 67.50 112 GLN A C 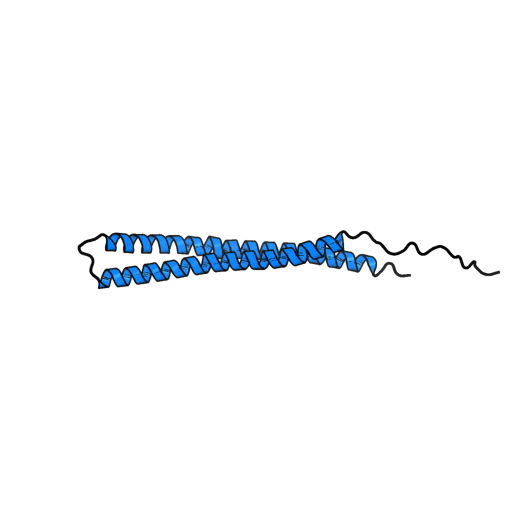1
ATOM 879 O O . GLN A 1 112 ? 24.851 7.127 -27.682 1.00 67.50 112 GLN A O 1
ATOM 884 N N . PRO A 1 113 ? 25.638 9.237 -27.864 1.00 58.47 113 PRO A N 1
ATOM 885 C CA . PRO A 1 113 ? 25.917 9.140 -29.289 1.00 58.47 113 PRO A CA 1
ATOM 886 C C . PRO A 1 113 ? 27.108 8.204 -29.532 1.00 58.47 113 PRO A C 1
ATOM 888 O O . PRO A 1 113 ? 27.987 8.085 -28.680 1.00 58.47 113 PRO A O 1
ATOM 891 N N . ASP A 1 114 ? 27.120 7.561 -30.702 1.00 55.22 114 ASP A N 1
ATOM 892 C CA . ASP A 1 114 ? 28.186 6.667 -31.168 1.00 55.22 114 ASP A CA 1
ATOM 893 C C . ASP A 1 114 ? 29.530 7.423 -31.258 1.00 55.22 114 ASP A C 1
ATOM 895 O O . ASP A 1 114 ? 29.886 7.955 -32.309 1.00 55.22 114 ASP A O 1
ATOM 899 N N . GLU A 1 115 ? 30.294 7.513 -30.172 1.00 59.88 115 GLU A N 1
ATOM 900 C CA . GLU A 1 115 ? 31.653 8.055 -30.211 1.00 59.88 115 GLU A CA 1
ATOM 901 C C . GLU A 1 115 ? 32.670 6.919 -30.169 1.00 59.88 115 GLU A C 1
ATOM 903 O O . GLU A 1 115 ? 33.028 6.476 -29.091 1.00 59.88 115 GLU A O 1
ATOM 908 N N . GLU A 1 116 ? 33.103 6.472 -31.355 1.00 50.75 116 GLU A N 1
ATOM 909 C CA . GLU A 1 116 ? 34.417 5.884 -31.702 1.00 50.75 116 GLU A CA 1
ATOM 910 C C . GLU A 1 116 ? 34.402 5.649 -33.239 1.00 50.75 116 GLU A C 1
ATOM 912 O O . GLU A 1 116 ? 33.560 4.918 -33.746 1.00 50.75 116 GLU A O 1
ATOM 917 N N . HIS A 1 117 ? 35.213 6.235 -34.126 1.00 48.72 117 HIS A N 1
ATOM 918 C CA . HIS A 1 117 ? 36.453 6.988 -34.020 1.00 48.72 117 HIS A CA 1
ATOM 919 C C . HIS A 1 117 ? 36.611 7.918 -35.237 1.00 48.72 117 HIS A C 1
ATOM 921 O O . HIS A 1 117 ? 36.505 7.476 -36.383 1.00 48.72 117 HIS A O 1
ATOM 927 N N . GLY A 1 118 ? 37.024 9.163 -35.003 1.00 42.25 118 GLY A N 1
ATOM 928 C CA . GLY A 1 118 ? 37.979 9.802 -35.904 1.00 42.25 118 GLY A CA 1
ATOM 929 C C . GLY A 1 118 ? 39.329 9.115 -35.712 1.00 42.25 118 GLY A C 1
ATOM 930 O O . GLY A 1 118 ? 40.126 9.553 -34.891 1.00 42.25 118 GLY A O 1
ATOM 931 N N . HIS A 1 119 ? 39.551 7.990 -36.391 1.00 50.03 119 HIS A N 1
ATOM 932 C CA . HIS A 1 119 ? 40.905 7.519 -36.643 1.00 50.03 119 HIS A CA 1
ATOM 933 C C . HIS A 1 119 ? 41.303 8.081 -37.997 1.00 50.03 119 HIS A C 1
ATOM 935 O O . HIS A 1 119 ? 40.702 7.742 -39.016 1.00 50.03 119 HIS A O 1
ATOM 941 N N . ASP A 1 120 ? 42.264 8.998 -37.944 1.00 48.47 120 ASP A N 1
ATOM 942 C CA . ASP A 1 120 ? 42.879 9.627 -39.095 1.00 48.47 120 ASP A CA 1
ATOM 943 C C . ASP A 1 120 ? 43.220 8.603 -40.178 1.00 48.47 120 ASP A C 1
ATOM 945 O O . ASP A 1 120 ? 43.824 7.552 -39.949 1.00 48.47 120 ASP A O 1
ATOM 949 N N . ASP A 1 121 ? 42.808 8.988 -41.374 1.00 51.84 121 ASP A N 1
ATOM 950 C CA . ASP A 1 121 ? 43.288 8.543 -42.661 1.00 51.84 121 ASP A CA 1
ATOM 951 C C . ASP A 1 121 ? 44.828 8.531 -42.702 1.00 51.84 121 ASP A C 1
ATOM 953 O O . ASP A 1 121 ? 45.480 9.567 -42.802 1.00 51.84 121 ASP A O 1
ATOM 957 N N . HIS A 1 122 ? 45.423 7.342 -42.657 1.00 51.47 122 HIS A N 1
ATOM 958 C CA . HIS A 1 122 ? 46.667 7.093 -43.371 1.00 51.47 122 HIS A CA 1
ATOM 959 C C . HIS A 1 122 ? 46.468 5.861 -44.241 1.00 51.47 122 HIS A C 1
ATOM 961 O O . HIS A 1 122 ? 46.639 4.720 -43.807 1.00 51.47 122 HIS A O 1
ATOM 967 N N . GLY A 1 123 ? 46.067 6.142 -45.481 1.00 49.28 123 GLY A N 1
ATOM 968 C CA . GLY A 1 123 ? 46.010 5.194 -46.574 1.00 49.28 123 GLY A CA 1
ATOM 969 C C . GLY A 1 123 ? 47.269 4.338 -46.670 1.00 49.28 123 GLY A C 1
ATOM 970 O O . GLY A 1 123 ? 48.401 4.827 -46.657 1.00 49.28 123 GLY A O 1
ATOM 971 N N . HIS A 1 124 ? 47.048 3.038 -46.813 1.00 44.88 124 HIS A N 1
ATOM 972 C CA . HIS A 1 124 ? 48.002 2.189 -47.493 1.00 44.88 124 HIS A CA 1
ATOM 973 C C . HIS A 1 124 ? 47.382 1.846 -48.841 1.00 44.88 124 HIS A C 1
ATOM 975 O O . HIS A 1 124 ? 46.471 1.025 -48.921 1.00 44.88 124 HIS A O 1
ATOM 981 N N . ASP A 1 125 ? 47.831 2.590 -49.854 1.00 49.88 125 ASP A N 1
ATOM 982 C CA . ASP A 1 125 ? 47.503 2.379 -51.256 1.00 49.88 125 ASP A CA 1
ATOM 983 C C . ASP A 1 125 ? 47.802 0.941 -51.684 1.00 49.88 125 ASP A C 1
ATOM 985 O O . ASP A 1 125 ? 48.797 0.323 -51.288 1.00 49.88 125 ASP A O 1
ATOM 989 N N . ASP A 1 126 ? 46.906 0.455 -52.533 1.00 42.78 126 ASP A N 1
ATOM 990 C CA . ASP A 1 126 ? 46.978 -0.801 -53.247 1.00 42.78 126 ASP A CA 1
ATOM 991 C C . ASP A 1 126 ? 48.263 -0.950 -54.082 1.00 42.78 126 ASP A C 1
ATOM 993 O O . ASP A 1 126 ? 48.785 -0.012 -54.681 1.00 42.78 126 ASP A O 1
ATOM 997 N N . HIS A 1 127 ? 48.717 -2.201 -54.140 1.00 43.78 127 HIS A N 1
ATOM 998 C CA . HIS A 1 127 ? 49.328 -2.880 -55.282 1.00 43.78 127 HIS A CA 1
ATOM 999 C C . HIS A 1 127 ? 49.528 -2.057 -56.573 1.00 43.78 127 HIS A C 1
ATOM 1001 O O . HIS A 1 127 ? 48.542 -1.710 -57.215 1.00 43.78 127 HIS A O 1
ATOM 1007 N N . HIS A 1 128 ? 50.786 -1.899 -57.018 1.00 40.97 128 HIS A N 1
ATOM 1008 C CA . HIS A 1 128 ? 51.291 -2.238 -58.367 1.00 40.97 128 HIS A CA 1
ATOM 1009 C C . HIS A 1 128 ? 52.805 -2.016 -58.492 1.00 40.97 128 HIS A C 1
ATOM 1011 O O . HIS A 1 128 ? 53.298 -0.945 -58.079 1.00 40.97 128 HIS A O 1
#